Protein AF-A0A8H3WX12-F1 (afdb_monomer_lite)

Sequence (179 aa):
MILFQNKKMPDYSYFQSLWWKEGNFHPEAKWEEATLPYVLAEGVTLDEYESHTDKFNVHGLWEWTNYKVLVYELPLPPHEICIGAIVKEFNECCREVNRTDASIMNFGATRTRADSSGKEADASFRPMKPGVPALTGSDGKRKPWPNIIVEVAYSENINHVFEKVKDYWLKNLIAHMMQ

Radius of gyration: 18.87 Å; chains: 1; bounding box: 39×42×75 Å

Foldseek 3Di:
DDDDDPPPDPPLLVVLLCCQVPVDPGVSSVVVPDDPKRWNDAQADPVSVVVSCVVSVVFQAWKFAPRTIIGQDDPDPVQLVVLVVVVVVVCVVQVVCPPHQSRKDKPAWDWFDQPRIIGTFRIFIDGDDAFAPLVPQDRNPSHGDGPDGDHDQDVHDPVVVVVCCCRGPVVVVVVVVVD

pLDDT: mean 84.47, std 14.67, range [35.72, 97.38]

Secondary structure (DSSP, 8-state):
-------PPP-THHHHHHHHHHS---GGG-TTTSPSSEEEEES--HHHHHHHHHHHT-TTT-EEETTEEEESS---HHHHHHHHHHHHHHHHHTGGGTTSTT-EEE--S-B--BTTEE-B-SEEEEE------TTSSB-SSSPBPPSEEE---SSS-HHHHHHHIIIIIIHHHHHHHT-

Organism: Gigaspora margarita (NCBI:txid4874)

Structure (mmCIF, N/CA/C/O backbone):
data_AF-A0A8H3WX12-F1
#
_entry.id   AF-A0A8H3WX12-F1
#
loop_
_atom_site.group_PDB
_atom_site.id
_atom_site.type_symbol
_atom_site.label_atom_id
_atom_site.label_alt_id
_atom_site.label_comp_id
_atom_site.label_asym_id
_atom_site.label_entity_id
_atom_site.label_seq_id
_atom_site.pdbx_PDB_ins_code
_atom_site.Cartn_x
_atom_site.Cartn_y
_atom_site.Cartn_z
_atom_site.occupancy
_atom_site.B_iso_or_equiv
_atom_site.auth_seq_id
_atom_site.auth_comp_id
_atom_site.auth_asym_id
_atom_site.auth_atom_id
_atom_site.pdbx_PDB_model_num
ATOM 1 N N . MET A 1 1 ? -2.030 -0.649 52.097 1.00 35.72 1 MET A N 1
ATOM 2 C CA . MET A 1 1 ? -2.848 -1.211 51.002 1.00 35.72 1 MET A CA 1
ATOM 3 C C . MET A 1 1 ? -3.057 -0.098 49.985 1.00 35.72 1 MET A C 1
ATOM 5 O O . MET A 1 1 ? -3.848 0.797 50.240 1.00 35.72 1 MET A O 1
ATOM 9 N N . ILE A 1 2 ? -2.239 -0.056 48.931 1.00 37.66 2 ILE A N 1
ATOM 10 C CA . ILE A 1 2 ? -2.306 0.991 47.901 1.00 37.66 2 ILE A CA 1
ATOM 11 C C . ILE A 1 2 ? -3.298 0.502 46.845 1.00 37.66 2 ILE A C 1
ATOM 13 O O . ILE A 1 2 ? -3.058 -0.512 46.195 1.00 37.66 2 ILE A O 1
ATOM 17 N N . LEU A 1 3 ? -4.439 1.180 46.738 1.00 38.56 3 LEU A N 1
ATOM 18 C CA . LEU A 1 3 ? -5.426 0.944 45.690 1.00 38.56 3 LEU A CA 1
ATOM 19 C C . LEU A 1 3 ? -4.849 1.467 44.371 1.00 38.56 3 LEU A C 1
ATOM 21 O O . LEU A 1 3 ? -4.806 2.676 44.148 1.00 38.56 3 LEU A O 1
ATOM 25 N N . PHE A 1 4 ? -4.401 0.564 43.500 1.00 44.88 4 PHE A N 1
ATOM 26 C CA . PHE A 1 4 ? -4.182 0.895 42.097 1.00 44.88 4 PHE A CA 1
ATOM 27 C C . PHE A 1 4 ? -5.547 1.199 41.478 1.00 44.88 4 PHE A C 1
ATOM 29 O O . PHE A 1 4 ? -6.357 0.305 41.242 1.00 44.88 4 PHE A O 1
ATOM 36 N N . GLN A 1 5 ? -5.835 2.482 41.265 1.00 43.81 5 GLN A N 1
ATOM 37 C CA . GLN A 1 5 ? -6.940 2.879 40.406 1.00 43.81 5 GLN A CA 1
ATOM 38 C C . GLN A 1 5 ? -6.618 2.388 38.991 1.00 43.81 5 GLN A C 1
ATOM 40 O O . GLN A 1 5 ? -5.660 2.858 38.376 1.00 43.81 5 GLN A O 1
ATOM 45 N N . ASN A 1 6 ? -7.415 1.450 38.475 1.00 43.75 6 ASN A N 1
ATOM 46 C CA . ASN A 1 6 ? -7.437 1.122 37.052 1.00 43.75 6 ASN A CA 1
ATOM 47 C C . ASN A 1 6 ? -7.883 2.373 36.291 1.00 43.75 6 ASN A C 1
ATOM 49 O O . ASN A 1 6 ? -9.076 2.637 36.133 1.00 43.75 6 ASN A O 1
ATOM 53 N N . LYS A 1 7 ? -6.913 3.178 35.858 1.00 43.03 7 LYS A N 1
ATOM 54 C CA . LYS A 1 7 ? -7.129 4.295 34.944 1.00 43.03 7 LYS A CA 1
ATOM 55 C C . LYS A 1 7 ? -7.682 3.679 33.655 1.00 43.03 7 LYS A C 1
ATOM 57 O O . LYS A 1 7 ? -6.951 2.987 32.953 1.00 43.03 7 LYS A O 1
ATOM 62 N N . LYS A 1 8 ? -8.981 3.854 33.379 1.00 48.22 8 LYS A N 1
ATOM 63 C CA . LYS A 1 8 ? -9.563 3.511 32.072 1.00 48.22 8 LYS A CA 1
ATOM 64 C C . LYS A 1 8 ? -8.699 4.204 31.017 1.00 48.22 8 LYS A C 1
ATOM 66 O O . LYS A 1 8 ? -8.576 5.429 31.062 1.00 48.22 8 LYS A O 1
ATOM 71 N N . MET A 1 9 ? -8.062 3.433 30.136 1.00 53.84 9 MET A N 1
ATOM 72 C CA . MET A 1 9 ? -7.383 4.018 28.984 1.00 53.84 9 MET A CA 1
ATOM 73 C C . MET A 1 9 ? -8.422 4.816 28.184 1.00 53.84 9 MET A C 1
ATOM 75 O O . MET A 1 9 ? -9.553 4.337 28.048 1.00 53.84 9 MET A O 1
ATOM 79 N N . PRO A 1 10 ? -8.100 6.037 27.726 1.00 61.44 10 PRO A N 1
ATOM 80 C CA . PRO A 1 10 ? -9.011 6.801 26.889 1.00 61.44 10 PRO A CA 1
ATOM 81 C C . PRO A 1 10 ? -9.352 6.000 25.633 1.00 61.44 10 PRO A C 1
ATOM 83 O O . PRO A 1 10 ? -8.491 5.332 25.062 1.00 61.44 10 PRO A O 1
ATOM 86 N N . ASP A 1 11 ? -10.617 6.043 25.231 1.00 72.88 11 ASP A N 1
ATOM 87 C CA . ASP A 1 11 ? -11.066 5.382 24.014 1.00 72.88 11 ASP A CA 1
ATOM 88 C C . ASP A 1 11 ? -10.645 6.222 22.801 1.00 72.88 11 ASP A C 1
ATOM 90 O O . ASP A 1 11 ? -11.374 7.099 22.336 1.00 72.88 11 ASP A O 1
ATOM 94 N N . TYR A 1 12 ? -9.420 5.990 22.326 1.00 83.81 12 TYR A N 1
ATOM 95 C CA . TYR A 1 12 ? -8.868 6.665 21.151 1.00 83.81 12 TYR A CA 1
ATOM 96 C C . TYR A 1 12 ? -9.523 6.206 19.837 1.00 83.81 12 TYR A C 1
ATOM 98 O O . TYR A 1 12 ? -9.283 6.826 18.798 1.00 83.81 12 TYR A O 1
ATOM 106 N N . SER A 1 13 ? -10.384 5.175 19.865 1.00 82.56 13 SER A N 1
ATOM 107 C CA . SER A 1 13 ? -11.012 4.605 18.664 1.0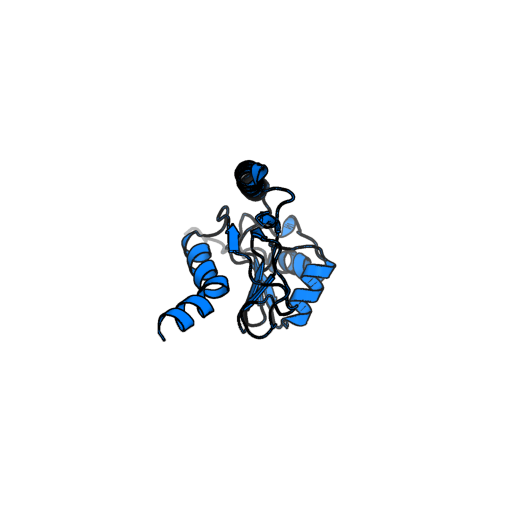0 82.56 13 SER A CA 1
ATOM 108 C C . SER A 1 13 ? -11.846 5.627 17.894 1.00 82.56 13 SER A C 1
ATOM 110 O O . SER A 1 13 ? -11.876 5.601 16.664 1.00 82.56 13 SER A O 1
ATOM 112 N N . TYR A 1 14 ? -12.464 6.587 18.594 1.00 88.44 14 TYR A N 1
ATOM 113 C CA . TYR A 1 14 ? -13.175 7.686 17.948 1.00 88.44 14 TYR A CA 1
ATOM 114 C C . TYR A 1 14 ? -12.241 8.482 17.030 1.00 88.44 14 TYR A C 1
ATOM 116 O O . TYR A 1 14 ? -12.521 8.591 15.836 1.00 88.44 14 TYR A O 1
ATOM 124 N N . PHE A 1 15 ? -11.114 8.971 17.557 1.00 90.31 15 PHE A N 1
ATOM 125 C CA . PHE A 1 15 ? -10.142 9.759 16.795 1.00 90.31 15 PHE A CA 1
ATOM 126 C C . PHE A 1 15 ? -9.478 8.948 15.682 1.00 90.31 15 PHE A C 1
ATOM 128 O O . PHE A 1 15 ? -9.252 9.482 14.601 1.00 90.31 15 PHE A O 1
ATOM 135 N N . GLN A 1 16 ? -9.228 7.655 15.907 1.00 89.31 16 GLN A N 1
ATOM 136 C CA . GLN A 1 16 ? -8.700 6.758 14.874 1.00 89.31 16 GLN A CA 1
ATOM 137 C C . GLN A 1 16 ? -9.706 6.591 13.726 1.00 89.31 16 GLN A C 1
ATOM 139 O O . GLN A 1 16 ? -9.344 6.691 12.555 1.00 89.31 16 GLN A O 1
ATOM 144 N N . SER A 1 17 ? -10.995 6.443 14.049 1.00 91.25 17 SER A N 1
ATOM 145 C CA . SER A 1 17 ? -12.060 6.299 13.050 1.00 91.25 17 SER A CA 1
ATOM 146 C C . SER A 1 17 ? -12.263 7.539 12.172 1.00 91.25 17 SER A C 1
ATOM 148 O O . SER A 1 17 ? -12.822 7.424 11.080 1.00 91.25 17 SER A O 1
ATOM 150 N N . LEU A 1 18 ? -11.817 8.724 12.613 1.00 93.44 18 LEU A N 1
ATOM 151 C CA . LEU A 1 18 ? -11.883 9.947 11.802 1.00 93.44 18 LEU A CA 1
ATOM 152 C C . LEU A 1 18 ? -10.998 9.852 10.560 1.00 93.44 18 LEU A C 1
ATOM 154 O O . LEU A 1 18 ? -11.326 10.462 9.542 1.00 93.44 18 LEU A O 1
ATOM 158 N N . TRP A 1 19 ? -9.942 9.034 10.592 1.00 94.62 19 TRP A N 1
ATOM 159 C CA . TRP A 1 19 ? -9.123 8.834 9.405 1.00 94.62 19 TRP A CA 1
ATOM 160 C C . TRP A 1 19 ? -9.925 8.153 8.294 1.00 94.62 19 TRP A C 1
ATOM 162 O O . TRP A 1 19 ? -9.923 8.626 7.163 1.00 94.62 19 TRP A O 1
ATOM 172 N N . TRP A 1 20 ? -10.717 7.131 8.630 1.00 95.94 20 TRP A N 1
ATOM 173 C CA . TRP A 1 20 ? -11.645 6.515 7.679 1.00 95.94 20 TRP A CA 1
ATOM 174 C C . TRP A 1 20 ? -12.786 7.453 7.263 1.00 95.94 20 TRP A C 1
ATOM 176 O O . TRP A 1 20 ? -13.105 7.561 6.082 1.00 95.94 20 TRP A O 1
ATOM 186 N N . LYS A 1 21 ? -13.426 8.127 8.226 1.00 94.38 21 LYS A N 1
ATOM 187 C CA . LYS A 1 21 ? -14.640 8.926 7.972 1.00 94.38 21 LYS A CA 1
ATOM 188 C C . LYS A 1 21 ? -14.363 10.198 7.173 1.00 94.38 21 LYS A C 1
ATOM 190 O O . LYS A 1 21 ? -15.179 10.595 6.342 1.00 94.38 21 LYS A O 1
ATOM 195 N N . GLU A 1 22 ? -13.240 10.846 7.452 1.00 94.62 22 GLU A N 1
ATOM 196 C CA . GLU A 1 22 ? -12.950 12.208 6.998 1.00 94.62 22 GLU A CA 1
ATOM 197 C C . GLU A 1 22 ? -11.621 12.326 6.247 1.00 94.62 22 GLU A C 1
ATOM 199 O O . GLU A 1 22 ? -11.340 13.386 5.694 1.00 94.62 22 GLU A O 1
ATOM 204 N N . GLY A 1 23 ? -10.797 11.273 6.216 1.00 92.00 23 GLY A N 1
ATOM 205 C CA . GLY A 1 23 ? -9.426 11.351 5.704 1.00 92.00 23 GLY A CA 1
ATOM 206 C C . GLY A 1 23 ? -8.449 12.015 6.681 1.00 92.00 23 GLY A C 1
ATOM 207 O O . GLY A 1 23 ? -7.305 12.272 6.319 1.00 92.00 23 GLY A O 1
ATOM 208 N N . ASN A 1 24 ? -8.872 12.280 7.922 1.00 89.19 24 ASN A N 1
ATOM 209 C CA . ASN A 1 24 ? -8.108 13.057 8.898 1.00 89.19 24 ASN A CA 1
ATOM 210 C C . ASN A 1 24 ? -7.255 12.170 9.818 1.00 89.19 24 ASN A C 1
ATOM 212 O O . ASN A 1 24 ? -7.777 11.477 10.693 1.00 89.19 24 ASN A O 1
ATOM 216 N N . PHE A 1 25 ? -5.930 12.254 9.684 1.00 87.88 25 PHE A N 1
ATOM 217 C CA . PHE A 1 25 ? -4.981 11.654 10.625 1.00 87.88 25 PHE A CA 1
ATOM 218 C C . PHE A 1 25 ? -4.890 12.505 11.906 1.00 87.88 25 PHE A C 1
ATOM 220 O O . PHE A 1 25 ? -4.164 13.497 11.967 1.00 87.88 25 PHE A O 1
ATOM 227 N N . HIS A 1 26 ? -5.692 12.172 12.922 1.00 89.81 26 HIS A N 1
ATOM 228 C CA . HIS A 1 26 ? -5.914 13.060 14.069 1.00 89.81 26 HIS A CA 1
ATOM 229 C C . HIS A 1 26 ? -4.829 12.923 15.161 1.00 89.81 26 HIS A C 1
ATOM 231 O O . HIS A 1 26 ? -4.581 11.807 15.615 1.00 89.81 26 HIS A O 1
ATOM 237 N N . PRO A 1 27 ? -4.228 14.014 15.677 1.00 87.75 27 PRO A N 1
ATOM 238 C CA . PRO A 1 27 ? -3.163 13.935 16.688 1.00 87.75 27 PRO A CA 1
ATOM 239 C C . PRO A 1 27 ? -3.640 13.381 18.041 1.00 87.75 27 PRO A C 1
ATOM 241 O O . PRO A 1 27 ? -2.884 12.724 18.751 1.00 87.75 27 PRO A O 1
ATOM 244 N N . GLU A 1 28 ? -4.913 13.585 18.401 1.00 89.06 28 GLU A N 1
ATOM 245 C CA . GLU A 1 28 ? -5.472 13.039 19.653 1.00 89.06 28 GLU A CA 1
ATOM 246 C C . GLU A 1 28 ? -5.696 11.521 19.622 1.00 89.06 28 GLU A C 1
ATOM 248 O O . GLU A 1 28 ? -5.986 10.936 20.664 1.00 89.06 28 GLU A O 1
ATOM 253 N N . ALA A 1 29 ? -5.533 10.862 18.467 1.00 87.12 29 ALA A N 1
ATOM 254 C CA . ALA A 1 29 ? -5.626 9.405 18.382 1.00 87.12 29 ALA A CA 1
ATOM 255 C C . ALA A 1 29 ? -4.425 8.685 19.012 1.00 87.12 29 ALA A C 1
ATOM 257 O O . ALA A 1 29 ? -4.482 7.466 19.181 1.00 87.12 29 ALA A O 1
ATOM 258 N N . LYS A 1 30 ? -3.366 9.433 19.368 1.00 86.19 30 LYS A N 1
ATOM 259 C CA . LYS A 1 30 ? -2.165 8.921 20.036 1.00 86.19 30 LYS A CA 1
ATOM 260 C C . LYS A 1 30 ? -1.598 7.671 19.358 1.00 86.19 30 LYS A C 1
ATOM 262 O O . LYS A 1 30 ? -1.400 6.629 19.985 1.00 86.19 30 LYS A O 1
ATOM 267 N N . TRP A 1 31 ? -1.374 7.793 18.054 1.00 85.44 31 TRP A N 1
ATOM 268 C CA . TRP A 1 31 ? -0.982 6.700 17.169 1.00 85.44 31 TRP A CA 1
ATOM 269 C C . TRP A 1 31 ? 0.315 6.004 17.584 1.00 85.44 31 TRP A C 1
ATOM 271 O O . TRP A 1 31 ? 0.522 4.856 17.227 1.00 85.44 31 TRP A O 1
ATOM 281 N N . GLU A 1 32 ? 1.191 6.648 18.342 1.00 82.00 32 GLU A N 1
ATOM 282 C CA . GLU A 1 32 ? 2.437 6.044 18.814 1.00 82.00 32 GLU A CA 1
ATOM 283 C C . GLU A 1 32 ? 2.272 5.275 20.138 1.00 82.00 32 GLU A C 1
ATOM 285 O O . GLU A 1 32 ? 3.125 4.462 20.485 1.00 82.00 32 GLU A O 1
ATOM 290 N N . GLU A 1 33 ? 1.194 5.521 20.897 1.00 81.31 33 GLU A N 1
ATOM 291 C CA . GLU A 1 33 ? 0.930 4.859 22.189 1.00 81.31 33 GLU A CA 1
ATOM 292 C C . GLU A 1 33 ? 0.063 3.597 22.047 1.00 81.31 33 GLU A C 1
ATOM 294 O O . GLU A 1 33 ? 0.002 2.776 22.966 1.00 81.31 33 GLU A O 1
ATOM 299 N N . ALA A 1 34 ? -0.645 3.448 20.930 1.00 73.81 34 ALA A N 1
ATOM 300 C CA . ALA A 1 34 ? -1.582 2.357 2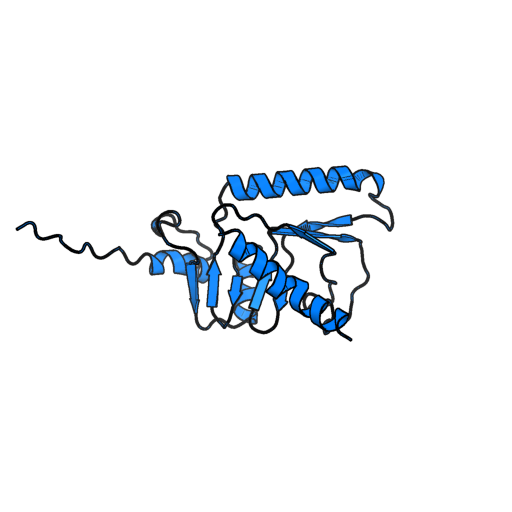0.722 1.00 73.81 34 ALA A CA 1
ATOM 301 C C . ALA A 1 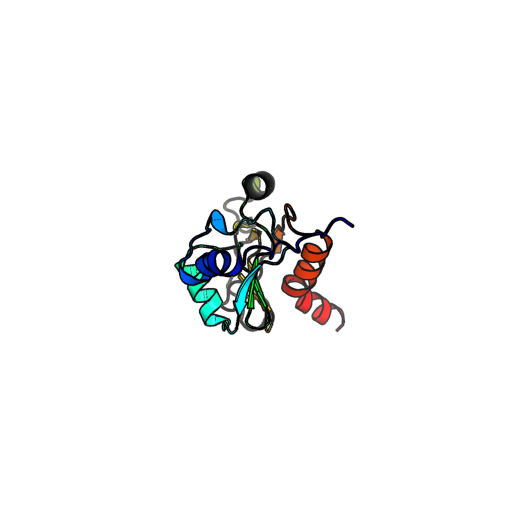34 ? -0.900 1.123 20.084 1.00 73.81 34 ALA A C 1
ATOM 303 O O . ALA A 1 34 ? 0.237 1.165 19.620 1.00 73.81 34 ALA A O 1
ATOM 304 N N . THR A 1 35 ? -1.557 -0.039 20.155 1.00 78.75 35 THR A N 1
ATOM 305 C CA . THR A 1 35 ? -1.005 -1.298 19.626 1.00 78.75 35 THR A CA 1
ATOM 306 C C . THR A 1 35 ? -1.537 -1.550 18.221 1.00 78.75 35 THR A C 1
ATOM 308 O O . THR A 1 35 ? -2.750 -1.599 18.029 1.00 78.75 35 THR A O 1
ATOM 311 N N . LEU A 1 36 ? -0.632 -1.730 17.259 1.00 84.88 36 LEU A N 1
ATOM 312 C CA . LEU A 1 36 ? -0.965 -2.084 15.880 1.00 84.88 36 LEU A CA 1
ATOM 313 C C . LEU A 1 36 ? -1.517 -3.526 15.775 1.00 84.88 36 LEU A C 1
ATOM 315 O O . LEU A 1 36 ? -1.069 -4.402 16.524 1.00 84.88 36 LEU A O 1
ATOM 319 N N . PRO A 1 37 ? -2.434 -3.808 14.826 1.00 90.19 37 PRO A N 1
ATOM 320 C CA . PRO A 1 37 ? -3.038 -2.858 13.886 1.00 90.19 37 PRO A CA 1
ATOM 321 C C . PRO A 1 37 ? -4.094 -1.939 14.498 1.00 90.19 37 PRO A C 1
ATOM 323 O O . PRO A 1 37 ? -4.866 -2.351 15.364 1.00 90.19 37 PRO A O 1
ATOM 326 N N . TYR A 1 38 ? -4.226 -0.740 13.928 1.00 89.94 38 TYR A N 1
ATOM 327 C CA . TYR A 1 38 ? -5.398 0.104 14.160 1.00 89.94 38 TYR A CA 1
ATOM 328 C C . TYR A 1 38 ? -6.557 -0.337 13.292 1.00 89.94 38 TYR A C 1
ATOM 330 O O . TYR A 1 38 ? -6.419 -0.427 12.077 1.00 89.94 38 TYR A O 1
ATOM 338 N N . VAL A 1 39 ? -7.713 -0.560 13.912 1.00 92.25 39 VAL A N 1
ATOM 339 C CA . VAL A 1 39 ? -8.968 -0.778 13.194 1.00 92.25 39 VAL A CA 1
ATOM 340 C C . VAL A 1 39 ? -9.621 0.580 12.976 1.00 92.25 39 VAL A C 1
ATOM 342 O O . VAL A 1 39 ? -10.105 1.196 13.922 1.00 92.25 39 VAL A O 1
ATOM 345 N N . LEU A 1 40 ? -9.631 1.056 11.731 1.00 94.44 40 LEU A N 1
ATOM 346 C CA . LEU A 1 40 ? -10.260 2.333 11.384 1.00 94.44 40 LEU A CA 1
ATOM 347 C C . LEU A 1 40 ? -11.774 2.186 11.190 1.00 94.44 40 LEU A C 1
ATOM 349 O O . LEU A 1 40 ? -12.535 3.097 11.521 1.00 94.44 40 LEU A O 1
ATOM 353 N N . ALA A 1 41 ? -12.202 1.046 10.641 1.00 95.38 41 ALA A N 1
ATOM 354 C CA . ALA A 1 41 ? -13.599 0.734 10.367 1.00 95.38 41 ALA A CA 1
ATOM 355 C C . ALA A 1 41 ? -13.840 -0.775 10.220 1.00 95.38 41 ALA A C 1
ATOM 357 O O . ALA A 1 41 ? -12.932 -1.539 9.889 1.00 95.38 41 ALA A O 1
ATOM 358 N N . GLU A 1 42 ? -15.092 -1.186 10.418 1.00 96.25 42 GLU A N 1
ATOM 359 C CA . GLU A 1 42 ? -15.582 -2.553 10.224 1.00 96.25 42 GLU A CA 1
ATOM 360 C C . GLU A 1 42 ? -16.864 -2.542 9.377 1.00 96.25 42 GLU A C 1
ATOM 362 O O . GLU A 1 42 ? -17.547 -1.521 9.293 1.00 96.25 42 GLU A O 1
ATOM 367 N N . GLY A 1 43 ? -17.199 -3.679 8.761 1.00 96.56 43 GLY A N 1
ATOM 368 C CA . GLY A 1 43 ? -18.359 -3.804 7.874 1.00 96.56 43 GLY A CA 1
ATOM 369 C C . GLY A 1 43 ? -18.180 -3.116 6.517 1.00 96.56 43 GLY A C 1
ATOM 370 O O . GLY A 1 43 ? -19.166 -2.847 5.844 1.00 96.56 43 GLY A O 1
ATOM 371 N N . VAL A 1 44 ? -16.936 -2.830 6.128 1.00 96.94 44 VAL A N 1
ATOM 372 C CA . VAL A 1 44 ? -16.585 -2.104 4.903 1.00 96.94 44 VAL A CA 1
ATOM 373 C C . VAL A 1 44 ? -16.435 -3.083 3.745 1.00 96.94 44 VAL A C 1
ATOM 375 O O . VAL A 1 44 ? -15.658 -4.033 3.832 1.00 96.94 44 VAL A O 1
ATOM 378 N N . THR A 1 45 ? -17.145 -2.863 2.646 1.00 95.56 45 THR A N 1
ATOM 379 C CA . THR A 1 45 ? -16.972 -3.641 1.409 1.00 95.56 45 THR A CA 1
ATOM 380 C C . THR A 1 45 ? -15.676 -3.267 0.680 1.00 95.56 45 THR A C 1
ATOM 382 O O . THR A 1 45 ? -15.115 -2.194 0.899 1.00 95.56 45 THR A O 1
ATOM 385 N N . LEU A 1 46 ? -15.194 -4.137 -0.216 1.00 91.50 46 LEU A N 1
ATOM 386 C CA . LEU A 1 46 ? -14.001 -3.845 -1.023 1.00 91.50 46 LEU A CA 1
ATOM 387 C C . LEU A 1 46 ? -14.170 -2.551 -1.839 1.00 91.50 46 LEU A C 1
ATOM 389 O O . LEU A 1 46 ? -13.270 -1.718 -1.852 1.00 91.50 46 LEU A O 1
ATOM 393 N N . ASP A 1 47 ? -15.331 -2.358 -2.469 1.00 93.06 47 ASP A N 1
ATOM 394 C CA . ASP A 1 47 ? -15.605 -1.176 -3.294 1.00 93.06 47 ASP A CA 1
ATOM 395 C C . ASP A 1 47 ? -15.597 0.118 -2.465 1.00 93.06 47 ASP A C 1
ATOM 397 O O . ASP A 1 47 ? -15.056 1.135 -2.903 1.00 93.06 47 ASP A O 1
ATOM 401 N N . GLU A 1 48 ? -16.146 0.086 -1.245 1.00 96.56 48 GLU A N 1
ATOM 402 C CA . GLU A 1 48 ? -16.095 1.224 -0.319 1.00 96.56 48 GLU A CA 1
ATOM 403 C C . GLU A 1 48 ? -14.666 1.531 0.124 1.00 96.56 48 GLU A C 1
ATOM 405 O O . GLU A 1 48 ? -14.273 2.699 0.145 1.00 96.56 48 GLU A O 1
ATOM 410 N N . TYR A 1 49 ? -13.882 0.500 0.459 1.00 95.69 49 TYR A N 1
ATOM 411 C CA . TYR A 1 49 ? -12.463 0.652 0.786 1.00 95.69 49 TYR A CA 1
ATOM 412 C C . TYR A 1 49 ? -11.709 1.323 -0.362 1.00 95.69 49 TYR A C 1
ATOM 414 O O . TYR A 1 49 ? -11.084 2.361 -0.158 1.00 95.69 49 TYR A O 1
ATOM 422 N N . GLU A 1 50 ? -11.824 0.792 -1.577 1.00 93.69 50 GLU A N 1
ATOM 423 C CA . GLU A 1 50 ? -11.122 1.332 -2.739 1.00 93.69 50 GLU A CA 1
ATOM 424 C C . GLU A 1 50 ? -11.545 2.760 -3.065 1.00 93.69 50 GLU A C 1
ATOM 426 O O . GLU A 1 50 ? -10.694 3.615 -3.317 1.00 93.69 50 GLU A O 1
ATOM 431 N N . SER A 1 51 ? -12.851 3.031 -3.029 1.00 95.38 51 SER A N 1
ATOM 432 C CA . SER A 1 51 ? -13.374 4.367 -3.290 1.00 95.38 51 SER A CA 1
ATOM 433 C C . SER A 1 51 ? -12.897 5.377 -2.250 1.00 95.38 51 SER A C 1
ATOM 435 O O . SER A 1 51 ? -12.672 6.533 -2.610 1.00 95.38 51 SER A O 1
ATOM 437 N N . HIS A 1 52 ? -12.767 4.995 -0.978 1.00 96.81 52 HIS A N 1
ATOM 438 C CA . HIS A 1 52 ? -12.266 5.897 0.057 1.00 96.81 52 HIS A CA 1
ATOM 439 C C . HIS A 1 52 ? -10.756 6.090 -0.006 1.00 96.81 52 HIS A C 1
ATOM 441 O O . HIS A 1 52 ? -10.310 7.229 0.137 1.00 96.81 52 HIS A O 1
ATOM 447 N N . THR A 1 53 ? -9.985 5.034 -0.280 1.00 94.69 53 THR A N 1
ATOM 448 C CA . THR A 1 53 ? -8.540 5.157 -0.513 1.00 94.69 53 THR A CA 1
ATOM 449 C C . THR A 1 53 ? -8.264 6.152 -1.641 1.00 94.69 53 THR A C 1
ATOM 451 O O . THR A 1 53 ? -7.457 7.064 -1.461 1.00 94.69 53 THR A O 1
ATOM 454 N N . ASP A 1 54 ? -9.010 6.052 -2.750 1.00 94.75 54 ASP A N 1
ATOM 455 C CA . ASP A 1 54 ? -8.911 6.979 -3.886 1.00 94.75 54 ASP A CA 1
ATOM 456 C C . ASP A 1 54 ? -9.374 8.401 -3.501 1.00 94.75 54 ASP A C 1
ATOM 458 O O . ASP A 1 54 ? -8.710 9.388 -3.816 1.00 94.75 54 ASP A O 1
ATOM 462 N N . LYS A 1 55 ? -10.503 8.530 -2.787 1.00 96.81 55 LYS A N 1
ATOM 463 C CA . LYS A 1 55 ? -11.079 9.826 -2.377 1.00 96.81 55 LYS A CA 1
ATOM 464 C C . LYS A 1 55 ? -10.146 10.626 -1.470 1.00 96.81 55 LYS A C 1
ATOM 466 O O . LYS A 1 55 ? -10.053 11.842 -1.623 1.00 96.81 55 LYS A O 1
ATOM 471 N N . PHE A 1 56 ? -9.520 9.967 -0.499 1.00 95.62 56 PHE A N 1
ATOM 472 C CA . PHE A 1 56 ? -8.660 10.619 0.490 1.00 95.62 56 PHE A CA 1
ATOM 473 C C . PHE A 1 56 ? -7.179 10.602 0.105 1.00 95.62 56 PHE A C 1
ATOM 475 O O . PHE A 1 56 ? -6.374 11.204 0.809 1.00 95.62 56 PHE A O 1
ATOM 482 N N . ASN A 1 57 ? -6.823 9.967 -1.018 1.00 93.25 57 ASN A N 1
ATOM 483 C CA . ASN A 1 57 ? -5.449 9.848 -1.503 1.00 93.25 57 ASN A CA 1
ATOM 484 C C . ASN A 1 57 ? -4.496 9.272 -0.434 1.00 93.25 57 ASN A C 1
ATOM 486 O O . ASN A 1 57 ? -3.397 9.778 -0.215 1.00 93.25 57 ASN A O 1
ATOM 490 N N . VAL A 1 58 ? -4.939 8.212 0.247 1.00 91.88 58 VAL A N 1
ATOM 491 C CA . VAL A 1 58 ? -4.211 7.519 1.333 1.00 91.88 58 VAL A CA 1
ATOM 492 C C . VAL A 1 58 ? -3.576 6.214 0.843 1.00 91.88 58 VAL A C 1
ATOM 494 O O . VAL A 1 58 ? -3.538 5.203 1.544 1.00 91.88 58 VAL A O 1
ATOM 497 N N . HIS A 1 59 ? -3.117 6.231 -0.406 1.00 91.62 59 HIS A N 1
ATOM 498 C CA . HIS A 1 59 ? -2.532 5.076 -1.069 1.00 91.62 59 HIS A CA 1
ATOM 499 C C . HIS A 1 59 ? -1.320 4.524 -0.308 1.00 91.62 59 HIS A C 1
ATOM 501 O O . HIS A 1 59 ? -0.493 5.293 0.175 1.00 91.62 59 HIS A O 1
ATOM 507 N N . GLY A 1 60 ? -1.230 3.198 -0.195 1.00 90.25 60 GLY A N 1
ATOM 508 C CA . GLY A 1 60 ? -0.194 2.496 0.582 1.00 90.25 60 GLY A CA 1
ATOM 509 C C . GLY A 1 60 ? -0.398 2.481 2.104 1.00 90.25 60 GLY A C 1
ATOM 510 O O . GLY A 1 60 ? 0.246 1.698 2.786 1.00 90.25 60 GLY A O 1
ATOM 511 N N . LEU A 1 61 ? -1.313 3.286 2.659 1.00 91.88 61 LEU A N 1
ATOM 512 C CA . LEU A 1 61 ? -1.419 3.463 4.118 1.00 91.88 61 LEU A CA 1
ATOM 513 C C . LEU A 1 61 ? -2.456 2.557 4.784 1.00 91.88 61 LEU A C 1
ATOM 515 O O . LEU A 1 61 ? -2.359 2.259 5.976 1.00 91.88 61 LEU A O 1
ATOM 519 N N . TRP A 1 62 ? -3.490 2.162 4.042 1.00 94.44 62 TRP A N 1
ATOM 520 C CA . TRP A 1 62 ? -4.583 1.345 4.560 1.00 94.44 62 TRP A CA 1
ATOM 521 C C . TRP A 1 62 ? -4.578 -0.041 3.947 1.00 94.44 62 TRP A C 1
ATOM 523 O O . TRP A 1 62 ? -4.392 -0.211 2.742 1.00 94.44 62 TRP A O 1
ATOM 533 N N . GLU A 1 63 ? -4.935 -1.019 4.764 1.00 94.06 63 GLU A N 1
ATOM 534 C CA . GLU A 1 63 ? -5.199 -2.382 4.333 1.00 94.06 63 GLU A CA 1
ATOM 535 C C . GLU A 1 63 ? -6.652 -2.751 4.585 1.00 94.06 63 GLU A C 1
ATOM 537 O O . GLU A 1 63 ? -7.277 -2.300 5.544 1.00 94.06 63 GLU A O 1
ATOM 542 N N . TRP A 1 64 ? -7.196 -3.595 3.723 1.00 94.81 64 TRP A N 1
ATOM 543 C CA . TRP A 1 64 ? -8.529 -4.146 3.864 1.00 94.81 64 TRP A CA 1
ATOM 544 C C . TRP A 1 64 ? -8.445 -5.653 4.041 1.00 94.81 64 TRP A C 1
ATOM 546 O O . TRP A 1 64 ? -7.778 -6.347 3.278 1.00 94.81 64 TRP A O 1
ATOM 556 N N . THR A 1 65 ? -9.104 -6.189 5.061 1.00 92.88 65 THR A N 1
ATOM 557 C CA . THR A 1 65 ? -9.185 -7.637 5.281 1.00 92.88 65 THR A CA 1
ATOM 558 C C . THR A 1 65 ? -10.481 -7.978 5.989 1.00 92.88 65 THR A C 1
ATOM 560 O O . THR A 1 65 ? -10.786 -7.412 7.037 1.00 92.88 65 THR A O 1
ATOM 563 N N . ASN A 1 66 ? -11.235 -8.936 5.445 1.00 92.94 66 ASN A N 1
ATOM 564 C CA . ASN A 1 66 ? -12.455 -9.475 6.051 1.00 92.94 66 ASN A CA 1
ATOM 565 C C . ASN A 1 66 ? -13.418 -8.374 6.525 1.00 92.94 66 ASN A C 1
ATOM 567 O O . ASN A 1 66 ? -13.889 -8.388 7.663 1.00 92.94 66 ASN A O 1
ATOM 571 N N . TYR A 1 67 ? -13.697 -7.418 5.637 1.00 95.69 67 TYR A N 1
ATOM 572 C CA . TYR A 1 67 ? -14.573 -6.269 5.880 1.00 95.69 67 TYR A CA 1
ATOM 573 C C . TYR A 1 67 ? -14.067 -5.252 6.916 1.00 95.69 67 TYR A C 1
ATOM 575 O O . TYR A 1 67 ? -14.848 -4.439 7.412 1.00 95.69 67 TYR A O 1
ATOM 583 N N . LYS A 1 68 ? -12.775 -5.272 7.258 1.00 96.25 68 LYS A N 1
ATOM 584 C CA . LYS A 1 68 ? -12.143 -4.290 8.148 1.00 96.25 68 LYS A CA 1
ATOM 585 C C . LYS A 1 68 ? -11.119 -3.458 7.401 1.00 96.25 68 LYS A C 1
ATOM 587 O O . LYS A 1 68 ? -10.412 -3.992 6.551 1.00 96.25 68 LYS A O 1
ATOM 592 N N . VAL A 1 69 ? -11.021 -2.184 7.766 1.00 96.06 69 VAL A N 1
ATOM 593 C CA . VAL A 1 69 ? -9.958 -1.277 7.316 1.00 96.06 69 VAL A CA 1
ATOM 594 C C . VAL A 1 69 ? -8.949 -1.131 8.444 1.00 96.06 69 VAL A C 1
ATOM 596 O O . VAL A 1 69 ? -9.313 -0.774 9.568 1.00 96.06 69 VAL A O 1
ATOM 599 N N . LEU A 1 70 ? -7.696 -1.446 8.143 1.00 94.44 70 LEU A N 1
ATOM 600 C CA . LEU A 1 70 ? -6.610 -1.615 9.093 1.00 94.44 70 LEU A CA 1
ATOM 601 C C . LEU A 1 70 ? -5.431 -0.711 8.733 1.00 94.44 70 LEU A C 1
ATOM 603 O O . LEU A 1 70 ? -5.177 -0.445 7.560 1.00 94.44 70 LEU A O 1
ATOM 607 N N . VAL A 1 71 ? -4.678 -0.300 9.747 1.00 93.06 71 VAL A N 1
ATOM 608 C CA . VAL A 1 71 ? -3.369 0.347 9.594 1.00 93.06 71 VAL A CA 1
ATOM 609 C C . VAL A 1 71 ? -2.350 -0.472 10.357 1.00 93.06 71 VAL A C 1
ATOM 611 O O . VAL A 1 71 ? -2.524 -0.718 11.552 1.00 93.06 71 VAL A O 1
ATOM 614 N N . TYR A 1 72 ? -1.298 -0.883 9.662 1.00 91.12 72 TYR A N 1
ATOM 615 C CA . TYR A 1 72 ? -0.198 -1.656 10.235 1.00 91.12 72 TYR A CA 1
ATOM 616 C C . TYR A 1 72 ? 1.127 -0.901 10.272 1.00 91.12 72 TYR A C 1
ATOM 618 O O . TYR A 1 72 ? 1.993 -1.280 11.051 1.00 91.12 72 TYR A O 1
ATOM 626 N N . GLU A 1 73 ? 1.248 0.171 9.496 1.00 89.75 73 GLU A N 1
ATOM 627 C CA . GLU A 1 73 ? 2.417 1.037 9.435 1.00 89.75 73 GLU A CA 1
ATOM 628 C C . GLU A 1 73 ? 1.925 2.485 9.406 1.00 89.75 73 GLU A C 1
ATOM 630 O O . GLU A 1 73 ? 0.960 2.822 8.714 1.00 89.75 73 GLU A O 1
ATOM 635 N N . LEU A 1 74 ? 2.537 3.341 10.219 1.00 89.38 74 LEU A N 1
ATOM 636 C CA . LEU A 1 74 ? 2.199 4.758 10.250 1.00 89.38 74 LEU A CA 1
ATOM 637 C C . LEU A 1 74 ? 3.027 5.517 9.204 1.00 89.38 74 LEU A C 1
ATOM 639 O O . LEU A 1 74 ? 4.207 5.207 9.047 1.00 89.38 74 LEU A O 1
ATOM 643 N N . PRO A 1 75 ? 2.479 6.568 8.562 1.00 86.06 75 PRO A N 1
ATOM 644 C CA . PRO A 1 75 ? 3.205 7.404 7.598 1.00 86.06 75 PRO A CA 1
ATOM 645 C C . PRO A 1 75 ? 4.208 8.337 8.302 1.00 86.06 75 PRO A C 1
ATOM 647 O O . PRO A 1 75 ? 4.112 9.565 8.246 1.00 86.06 75 PRO A O 1
ATOM 650 N N . LEU A 1 76 ? 5.149 7.764 9.052 1.00 89.19 76 LEU A N 1
ATOM 651 C CA . LEU A 1 76 ? 6.153 8.506 9.802 1.00 89.19 76 LEU A CA 1
ATOM 652 C C . LEU A 1 76 ? 7.309 8.910 8.877 1.00 89.19 76 LEU A C 1
ATOM 654 O O . LEU A 1 76 ? 7.700 8.135 8.006 1.00 89.19 76 LEU A O 1
ATOM 658 N N . PRO A 1 77 ? 7.949 10.076 9.096 1.00 91.88 77 PRO A N 1
ATOM 659 C CA . PRO A 1 77 ? 9.043 10.529 8.237 1.00 91.88 77 PRO A CA 1
ATOM 660 C C . PRO A 1 77 ? 10.162 9.496 8.001 1.00 91.88 77 PRO A C 1
ATOM 662 O O . PRO A 1 77 ? 10.625 9.398 6.867 1.00 91.88 77 PRO A O 1
ATOM 665 N N . PRO A 1 78 ? 10.605 8.698 8.996 1.00 92.06 78 PRO A N 1
ATOM 666 C CA . PRO A 1 78 ? 11.622 7.671 8.761 1.00 92.06 78 PRO A CA 1
ATOM 667 C C . PRO A 1 78 ? 11.193 6.574 7.776 1.00 92.06 78 PRO A C 1
ATOM 669 O O . PRO A 1 78 ? 12.027 6.123 6.992 1.00 92.06 78 PRO A O 1
ATOM 672 N N . HIS A 1 79 ? 9.916 6.179 7.796 1.00 91.69 79 HIS A N 1
ATOM 673 C CA . HIS A 1 79 ? 9.341 5.206 6.866 1.00 91.69 79 HIS A CA 1
ATOM 674 C C . HIS A 1 79 ? 9.418 5.736 5.427 1.00 91.69 79 HIS A C 1
ATOM 676 O O . HIS A 1 79 ? 10.064 5.137 4.565 1.00 91.69 79 HIS A O 1
ATOM 682 N N . GLU A 1 80 ? 8.896 6.944 5.209 1.00 92.69 80 GLU A N 1
ATOM 683 C CA . GLU A 1 80 ? 8.877 7.598 3.894 1.00 92.69 80 GLU A CA 1
ATOM 684 C C . GLU A 1 80 ? 10.285 7.874 3.346 1.00 92.69 80 GLU A C 1
ATOM 686 O O . GLU A 1 80 ? 10.561 7.676 2.160 1.00 92.69 80 GLU A O 1
ATOM 691 N N . ILE A 1 81 ? 11.215 8.298 4.210 1.00 95.56 81 ILE A N 1
ATOM 692 C CA . ILE A 1 81 ? 12.619 8.514 3.829 1.00 95.56 81 ILE A CA 1
ATOM 693 C C . ILE A 1 81 ? 13.268 7.196 3.393 1.00 95.56 81 ILE A C 1
ATOM 695 O O . ILE A 1 81 ? 14.029 7.187 2.421 1.00 95.56 81 ILE A O 1
ATOM 699 N N . CYS A 1 82 ? 12.978 6.089 4.082 1.00 95.25 82 CYS A N 1
ATOM 700 C CA . CYS A 1 82 ? 13.510 4.775 3.735 1.00 95.25 82 CYS A CA 1
ATOM 701 C C . CYS A 1 82 ? 13.013 4.319 2.357 1.00 95.25 82 CYS A C 1
ATOM 703 O O . CYS A 1 82 ? 13.830 3.970 1.500 1.00 95.25 82 CYS A O 1
ATOM 705 N N . ILE A 1 83 ? 11.704 4.415 2.107 1.00 94.69 83 ILE A N 1
ATOM 706 C CA . ILE A 1 83 ? 11.109 4.105 0.799 1.00 94.69 83 ILE A CA 1
ATOM 707 C C . ILE A 1 83 ? 11.745 4.969 -0.290 1.00 94.69 83 ILE A C 1
ATOM 709 O O . ILE A 1 83 ? 12.204 4.449 -1.309 1.00 94.69 83 ILE A O 1
ATOM 713 N N . GLY A 1 84 ? 11.842 6.283 -0.063 1.00 95.94 84 GLY A N 1
ATOM 714 C CA . GLY A 1 84 ? 12.443 7.220 -1.011 1.00 95.94 84 GLY A CA 1
ATOM 715 C C . GLY A 1 84 ? 13.900 6.887 -1.344 1.00 95.94 84 GLY A C 1
ATOM 716 O O . GLY A 1 84 ? 14.298 6.967 -2.509 1.00 95.94 84 GLY A O 1
ATOM 717 N N . ALA A 1 85 ? 14.688 6.465 -0.353 1.00 97.31 85 ALA A N 1
ATOM 718 C CA . ALA A 1 85 ? 16.066 6.029 -0.561 1.00 97.31 85 ALA A CA 1
ATOM 719 C C . ALA A 1 85 ? 16.140 4.755 -1.419 1.00 97.31 85 ALA A C 1
ATOM 721 O O . ALA A 1 85 ? 16.897 4.723 -2.388 1.00 97.31 85 ALA A O 1
ATOM 722 N N . ILE A 1 86 ? 15.317 3.742 -1.128 1.00 96.88 86 ILE A N 1
ATOM 723 C CA . ILE A 1 86 ? 15.266 2.495 -1.913 1.00 96.88 86 ILE A CA 1
ATOM 724 C C . ILE A 1 86 ? 14.852 2.785 -3.359 1.00 96.88 86 ILE A C 1
ATOM 726 O O . ILE A 1 86 ? 15.505 2.332 -4.301 1.00 96.88 86 ILE A O 1
ATOM 730 N N . VAL A 1 87 ? 13.793 3.576 -3.546 1.00 97.12 87 VAL A N 1
ATOM 731 C CA . VAL A 1 87 ? 13.288 3.968 -4.868 1.00 97.12 87 VAL A CA 1
ATOM 732 C C . VAL A 1 87 ? 14.357 4.700 -5.675 1.00 97.12 87 VAL A C 1
ATOM 734 O O . VAL A 1 87 ? 14.519 4.431 -6.867 1.00 97.12 87 VAL A O 1
ATOM 737 N N . LYS A 1 88 ? 15.093 5.619 -5.041 1.00 97.38 88 LYS A N 1
ATOM 738 C CA . LYS A 1 88 ? 16.176 6.362 -5.690 1.00 97.38 88 LYS A CA 1
ATOM 739 C C . LYS A 1 88 ? 17.254 5.418 -6.219 1.00 97.38 88 LYS A C 1
ATOM 741 O O . LYS A 1 88 ? 17.588 5.499 -7.398 1.00 97.38 88 LYS A O 1
ATOM 746 N N . GLU A 1 89 ? 17.760 4.519 -5.380 1.00 97.06 89 GLU A N 1
ATOM 747 C CA . GLU A 1 89 ? 18.805 3.571 -5.785 1.00 97.06 89 GLU A CA 1
ATOM 748 C C . GLU A 1 89 ? 18.315 2.629 -6.890 1.00 97.06 89 GLU A C 1
ATOM 750 O O . GLU A 1 89 ? 19.031 2.373 -7.858 1.00 97.06 89 GLU A O 1
ATOM 755 N N . PHE A 1 90 ? 17.061 2.172 -6.815 1.00 95.31 90 PHE A N 1
ATOM 756 C CA . PHE A 1 90 ? 16.474 1.336 -7.859 1.00 95.31 90 PHE A CA 1
ATOM 757 C C . PHE A 1 90 ? 16.428 2.054 -9.218 1.00 95.31 90 PHE A C 1
ATOM 759 O O . PHE A 1 90 ? 16.808 1.486 -10.246 1.00 95.31 90 PHE A O 1
ATOM 766 N N . ASN A 1 91 ? 16.002 3.320 -9.223 1.00 94.06 91 ASN A N 1
ATOM 767 C CA . ASN A 1 91 ? 15.938 4.137 -10.433 1.00 94.06 91 ASN A CA 1
ATOM 768 C C . ASN A 1 91 ? 17.328 4.407 -11.029 1.00 94.06 91 ASN A C 1
ATOM 770 O O . ASN A 1 91 ? 17.479 4.344 -12.249 1.00 94.06 91 ASN A O 1
ATOM 774 N N . GLU A 1 92 ? 18.342 4.678 -10.199 1.00 96.00 92 GLU A N 1
ATOM 775 C CA . GLU A 1 92 ? 19.721 4.867 -10.673 1.00 96.00 92 GLU A CA 1
ATOM 776 C C . GLU A 1 92 ? 20.287 3.581 -11.289 1.00 96.00 92 GLU A C 1
ATOM 778 O O . GLU A 1 92 ? 20.856 3.619 -12.381 1.00 96.00 92 GLU A O 1
ATOM 783 N N . CYS A 1 93 ? 20.051 2.425 -10.663 1.00 94.06 93 CYS A N 1
ATOM 784 C CA . CYS A 1 93 ? 20.454 1.124 -11.207 1.00 94.06 93 CYS A CA 1
ATOM 785 C C . CYS A 1 93 ? 19.774 0.795 -12.546 1.00 94.06 93 CYS A C 1
ATOM 787 O O . CYS A 1 93 ? 20.363 0.120 -13.389 1.00 94.06 93 CYS A O 1
ATOM 789 N N . CYS A 1 94 ? 18.551 1.282 -12.768 1.00 93.44 94 CYS A N 1
ATOM 790 C CA . CYS A 1 94 ? 17.804 1.068 -14.012 1.00 93.44 94 CYS A CA 1
ATOM 791 C C . CYS A 1 94 ? 18.012 2.183 -15.050 1.00 93.44 94 CYS A C 1
ATOM 793 O O . CYS A 1 94 ? 17.389 2.159 -16.113 1.00 93.44 94 CYS A O 1
ATOM 795 N N . ARG A 1 95 ? 18.882 3.164 -14.783 1.00 94.19 95 ARG A N 1
ATOM 796 C CA . ARG A 1 95 ? 18.997 4.366 -15.618 1.00 94.19 95 ARG A CA 1
ATOM 797 C C . ARG A 1 95 ? 19.382 4.066 -17.063 1.00 94.19 95 ARG A C 1
ATOM 799 O O . ARG A 1 95 ? 18.843 4.691 -17.973 1.00 94.19 95 ARG A O 1
ATOM 806 N N . GLU A 1 96 ? 20.272 3.102 -17.274 1.00 95.19 96 GLU A N 1
ATOM 807 C CA . GLU A 1 96 ? 20.794 2.760 -18.604 1.00 95.19 96 GLU A CA 1
ATOM 808 C C . GLU A 1 96 ? 19.737 2.128 -19.525 1.00 95.19 96 GLU A C 1
ATOM 810 O O . GLU A 1 96 ? 19.863 2.193 -20.745 1.00 95.19 96 GLU A O 1
ATOM 815 N N . VAL A 1 97 ? 18.664 1.556 -18.965 1.00 92.81 97 VAL A N 1
ATOM 816 C CA . VAL A 1 97 ? 17.555 0.978 -19.748 1.00 92.81 97 VAL A CA 1
ATOM 817 C C . VAL A 1 97 ? 16.389 1.951 -19.942 1.00 92.81 97 VAL A C 1
ATOM 819 O O . VAL A 1 97 ? 15.382 1.603 -20.568 1.00 92.81 97 VAL A O 1
ATOM 822 N N . ASN A 1 98 ? 16.496 3.185 -19.444 1.00 91.12 98 ASN A N 1
ATOM 823 C CA . ASN A 1 98 ? 15.462 4.195 -19.639 1.00 91.12 98 ASN A CA 1
ATOM 824 C C . ASN A 1 98 ? 15.221 4.470 -21.129 1.00 91.12 98 ASN A C 1
ATOM 826 O O . ASN A 1 98 ? 16.155 4.577 -21.918 1.00 91.12 98 ASN A O 1
ATOM 830 N N . ARG A 1 99 ? 13.945 4.653 -21.500 1.00 88.69 99 ARG A N 1
ATOM 831 C CA . ARG A 1 99 ? 13.494 4.898 -22.889 1.00 88.69 99 ARG A CA 1
ATOM 832 C C . ARG A 1 99 ? 13.780 3.742 -23.858 1.00 88.69 99 ARG A C 1
ATOM 834 O O . ARG A 1 99 ? 13.819 3.953 -25.067 1.00 88.69 99 ARG A O 1
ATOM 841 N N . THR A 1 100 ? 13.938 2.533 -23.330 1.00 91.25 100 THR A N 1
ATOM 842 C CA . THR A 1 100 ? 13.995 1.290 -24.105 1.00 91.25 100 THR A CA 1
ATOM 843 C C . THR A 1 100 ? 12.828 0.377 -23.727 1.00 91.25 100 THR A C 1
ATOM 845 O O . THR A 1 100 ? 12.148 0.604 -22.720 1.00 91.25 100 THR A O 1
ATOM 848 N N . ASP A 1 101 ? 12.638 -0.703 -24.481 1.00 88.56 101 ASP A N 1
ATOM 849 C CA . ASP A 1 101 ? 11.653 -1.747 -24.160 1.00 88.56 101 ASP A CA 1
ATOM 850 C C . ASP A 1 101 ? 11.986 -2.503 -22.858 1.00 88.56 101 ASP A C 1
ATOM 852 O O . ASP A 1 101 ? 11.129 -3.179 -22.292 1.00 88.56 101 ASP A O 1
ATOM 856 N N . ALA A 1 102 ? 13.214 -2.356 -22.348 1.00 89.56 102 ALA A N 1
ATOM 857 C CA . ALA A 1 102 ? 13.642 -2.884 -21.056 1.00 89.56 102 ALA A CA 1
ATOM 858 C C . ALA A 1 102 ? 13.431 -1.893 -19.893 1.00 89.56 102 ALA A C 1
ATOM 860 O O . ALA A 1 102 ? 13.809 -2.201 -18.764 1.00 89.56 102 ALA A O 1
ATOM 861 N N . SER A 1 103 ? 12.850 -0.713 -20.142 1.00 91.81 103 SER A N 1
ATOM 862 C CA . SER A 1 103 ? 12.612 0.292 -19.100 1.00 91.81 103 SER A CA 1
ATOM 863 C C . SER A 1 103 ? 11.746 -0.260 -17.970 1.00 91.81 103 SER A C 1
ATOM 865 O O . SER A 1 103 ? 10.670 -0.806 -18.208 1.00 91.81 103 SER A O 1
ATOM 867 N N . ILE A 1 104 ? 12.211 -0.092 -16.731 1.00 91.88 104 ILE A N 1
ATOM 868 C CA . ILE A 1 104 ? 11.491 -0.478 -15.516 1.00 91.88 104 ILE A CA 1
ATOM 869 C C . ILE A 1 104 ? 10.983 0.799 -14.857 1.00 91.88 104 ILE A C 1
ATOM 871 O O . ILE A 1 104 ? 11.762 1.682 -14.514 1.00 91.88 104 ILE A O 1
ATOM 875 N N . MET A 1 105 ? 9.667 0.901 -14.695 1.00 89.56 105 MET A N 1
ATOM 876 C CA . MET A 1 105 ? 9.014 2.095 -14.168 1.00 89.56 105 MET A CA 1
ATOM 877 C C . MET A 1 105 ? 8.617 1.885 -12.710 1.00 89.56 105 MET A C 1
ATOM 879 O O . MET A 1 105 ? 8.109 0.817 -12.360 1.00 89.56 105 MET A O 1
ATOM 883 N N . ASN A 1 106 ? 8.796 2.924 -11.891 1.00 92.94 106 ASN A N 1
ATOM 884 C CA . ASN A 1 106 ? 8.192 3.014 -10.565 1.00 92.94 106 ASN A CA 1
ATOM 885 C C . ASN A 1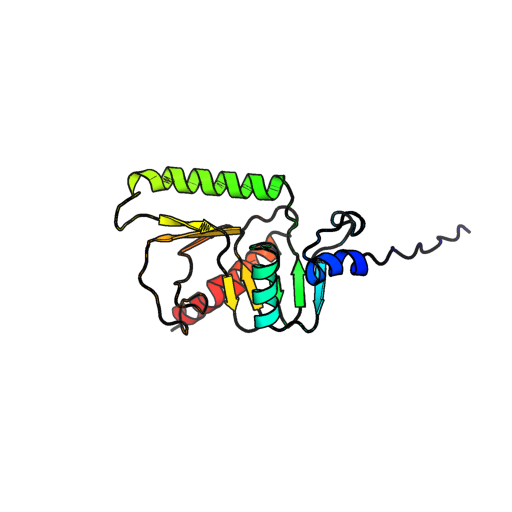 106 ? 6.704 3.378 -10.700 1.00 92.94 106 ASN A C 1
ATOM 887 O O . ASN A 1 106 ? 6.365 4.379 -11.331 1.00 92.94 106 ASN A O 1
ATOM 891 N N . PHE A 1 107 ? 5.832 2.573 -10.103 1.00 90.38 107 PHE A N 1
ATOM 892 C CA . PHE A 1 107 ? 4.387 2.797 -10.039 1.00 90.38 107 PHE A CA 1
ATOM 893 C C . PHE A 1 107 ? 3.908 3.210 -8.641 1.00 90.38 107 PHE A C 1
ATOM 895 O O . PHE A 1 107 ? 2.714 3.431 -8.468 1.00 90.38 107 PHE A O 1
ATOM 902 N N . GLY A 1 108 ? 4.815 3.342 -7.668 1.00 92.44 108 GLY A N 1
ATOM 903 C CA . GLY A 1 108 ? 4.482 3.657 -6.281 1.00 92.44 108 GLY A CA 1
ATOM 904 C C . GLY A 1 108 ? 3.558 2.597 -5.689 1.00 92.44 108 GLY A C 1
ATOM 905 O O . GLY A 1 108 ? 3.740 1.401 -5.944 1.00 92.44 108 GLY A O 1
ATOM 906 N N . ALA A 1 109 ? 2.551 3.047 -4.951 1.00 91.00 109 ALA A N 1
ATOM 907 C CA . ALA A 1 109 ? 1.496 2.202 -4.425 1.00 91.00 109 ALA A CA 1
ATOM 908 C C . ALA A 1 109 ? 0.698 1.514 -5.544 1.00 91.00 109 ALA A C 1
ATOM 910 O O . ALA A 1 109 ? 0.007 2.155 -6.336 1.00 91.00 109 ALA A O 1
ATOM 911 N N . THR A 1 110 ? 0.788 0.180 -5.608 1.00 88.88 110 THR A N 1
ATOM 912 C CA . THR A 1 110 ? -0.010 -0.648 -6.528 1.00 88.88 110 THR A CA 1
ATOM 913 C C . THR A 1 110 ? -0.976 -1.517 -5.744 1.00 88.88 110 THR A C 1
ATOM 915 O O . THR A 1 110 ? -0.562 -2.271 -4.867 1.00 88.88 110 THR A O 1
ATOM 918 N N . ARG A 1 111 ? -2.258 -1.449 -6.110 1.00 87.88 111 ARG A N 1
ATOM 919 C CA . ARG A 1 111 ? -3.353 -2.147 -5.432 1.00 87.88 111 ARG A CA 1
ATOM 920 C C . ARG A 1 111 ? -3.398 -3.631 -5.744 1.00 87.88 111 ARG A C 1
ATOM 922 O O . ARG A 1 111 ? -3.423 -4.026 -6.908 1.00 87.88 111 ARG A O 1
ATOM 929 N N . THR A 1 112 ? -3.528 -4.425 -4.691 1.00 84.94 112 THR A N 1
ATOM 930 C CA . THR A 1 112 ? -3.870 -5.844 -4.729 1.00 84.94 112 THR A CA 1
ATOM 931 C C . THR A 1 112 ? -5.342 -6.087 -4.440 1.00 84.94 112 THR A C 1
ATOM 933 O O . THR A 1 112 ? -5.988 -5.323 -3.728 1.00 84.94 112 THR A O 1
ATOM 936 N N . ARG A 1 113 ? -5.864 -7.177 -5.006 1.00 81.44 113 ARG A N 1
ATOM 937 C CA . ARG A 1 113 ? -7.160 -7.773 -4.674 1.00 81.44 113 ARG A CA 1
ATOM 938 C C . ARG A 1 113 ? -6.911 -9.264 -4.493 1.00 81.44 113 ARG A C 1
ATOM 940 O O . ARG A 1 113 ? -6.763 -9.981 -5.483 1.00 81.44 113 ARG A O 1
ATOM 947 N N . ALA A 1 114 ? -6.772 -9.696 -3.249 1.00 75.69 114 ALA A N 1
ATOM 948 C CA . ALA A 1 114 ? -6.517 -11.079 -2.877 1.00 75.69 114 ALA A CA 1
ATOM 949 C C . ALA A 1 114 ? -7.730 -11.604 -2.100 1.00 75.69 114 ALA A C 1
ATOM 951 O O . ALA A 1 114 ? -7.805 -11.490 -0.885 1.00 75.69 114 ALA A O 1
ATOM 952 N N . ASP A 1 115 ? -8.708 -12.177 -2.800 1.00 77.81 115 ASP A N 1
ATOM 953 C CA . ASP A 1 115 ? -9.940 -12.695 -2.188 1.00 77.81 115 ASP A CA 1
ATOM 954 C C . ASP A 1 115 ? -10.660 -11.638 -1.312 1.00 77.81 115 ASP A C 1
ATOM 956 O O . ASP A 1 115 ? -11.104 -10.605 -1.813 1.00 77.81 115 ASP A O 1
ATOM 960 N N . SER A 1 116 ? -10.779 -11.890 -0.002 1.00 83.88 116 SER A N 1
ATOM 961 C CA . SER A 1 116 ? -11.353 -10.992 1.006 1.00 83.88 116 SER A CA 1
ATOM 962 C C . SER A 1 116 ? -10.329 -10.036 1.627 1.00 83.88 116 SER A C 1
ATOM 964 O O . SER A 1 116 ? -10.533 -9.555 2.747 1.00 83.88 116 SER A O 1
ATOM 966 N N . SER A 1 117 ? -9.231 -9.762 0.923 1.00 86.56 117 SER A N 1
ATOM 967 C CA . SER A 1 117 ? -8.226 -8.795 1.336 1.00 86.56 117 SER A CA 1
ATOM 968 C C . SER A 1 117 ? -7.717 -7.918 0.184 1.00 86.56 117 SER A C 1
ATOM 970 O O . SER A 1 117 ? -7.778 -8.263 -0.999 1.00 86.56 117 SER A O 1
ATOM 972 N N . GLY A 1 118 ? -7.240 -6.728 0.538 1.00 87.81 118 GLY A N 1
ATOM 973 C CA . GLY A 1 118 ? -6.690 -5.737 -0.376 1.00 87.81 118 GLY A CA 1
ATOM 974 C C . GLY A 1 118 ? -5.629 -4.901 0.327 1.00 87.81 118 GLY A C 1
ATOM 975 O O . GLY A 1 118 ? -5.794 -4.500 1.476 1.00 87.81 118 GLY A O 1
ATOM 976 N N . LYS A 1 119 ? -4.522 -4.667 -0.368 1.00 88.44 119 LYS A N 1
ATOM 977 C CA . LYS A 1 119 ? -3.366 -3.908 0.116 1.00 88.44 119 LYS A CA 1
ATOM 978 C C . LYS A 1 119 ? -2.712 -3.170 -1.043 1.00 88.44 119 LYS A C 1
ATOM 980 O O . LYS A 1 119 ? -2.770 -3.635 -2.181 1.00 88.44 119 LYS A O 1
ATOM 985 N N . GLU A 1 120 ? -2.036 -2.070 -0.757 1.00 92.06 120 GLU A N 1
ATOM 986 C CA . GLU A 1 120 ? -1.097 -1.430 -1.672 1.00 92.06 120 GLU A CA 1
ATOM 987 C C . GLU A 1 120 ? 0.334 -1.561 -1.130 1.00 92.06 120 GLU A C 1
ATOM 989 O O . GLU A 1 120 ? 0.537 -1.420 0.069 1.00 92.06 120 GLU A O 1
ATOM 994 N N . ALA A 1 121 ? 1.306 -1.888 -1.991 1.00 92.44 121 ALA A N 1
ATOM 995 C CA . ALA A 1 121 ? 2.724 -1.899 -1.599 1.00 92.44 121 ALA A CA 1
ATOM 996 C C . ALA A 1 121 ? 3.240 -0.474 -1.355 1.00 92.44 121 ALA A C 1
ATOM 998 O O . ALA A 1 121 ? 2.727 0.458 -1.970 1.00 92.44 121 ALA A O 1
ATOM 999 N N . ASP A 1 122 ? 4.309 -0.311 -0.576 1.00 93.44 122 ASP A N 1
ATOM 1000 C CA . ASP A 1 122 ? 4.937 1.004 -0.367 1.00 93.44 122 ASP A CA 1
ATOM 1001 C C . ASP A 1 122 ? 5.534 1.567 -1.663 1.00 93.44 122 ASP A C 1
ATOM 1003 O O . ASP A 1 122 ? 5.394 2.744 -2.003 1.00 93.44 122 ASP A O 1
ATOM 1007 N N . ALA A 1 123 ? 6.184 0.698 -2.437 1.00 94.50 123 ALA A N 1
ATOM 1008 C CA . ALA A 1 123 ? 6.568 0.993 -3.807 1.00 94.50 123 ALA A CA 1
ATOM 1009 C C . ALA A 1 123 ? 6.513 -0.262 -4.671 1.00 94.50 123 ALA A C 1
ATOM 1011 O O . ALA A 1 123 ? 6.593 -1.398 -4.202 1.00 94.50 123 ALA A O 1
ATOM 1012 N N . SER A 1 124 ? 6.392 -0.062 -5.978 1.00 93.88 124 SER A N 1
ATOM 1013 C CA . SER A 1 124 ? 6.303 -1.167 -6.916 1.00 93.88 124 SER A CA 1
ATOM 1014 C C . SER A 1 124 ? 6.900 -0.810 -8.265 1.00 93.88 124 SER A C 1
ATOM 1016 O O . SER A 1 124 ? 6.831 0.331 -8.724 1.00 93.88 124 SER A O 1
ATOM 1018 N N . PHE A 1 125 ? 7.488 -1.809 -8.914 1.00 93.50 125 PHE A N 1
ATOM 1019 C CA . PHE A 1 125 ? 8.207 -1.642 -10.165 1.00 93.50 125 PHE A CA 1
ATOM 1020 C C . PHE A 1 125 ? 7.832 -2.731 -11.157 1.00 93.50 125 PHE A C 1
ATOM 1022 O O . PHE A 1 125 ? 7.665 -3.907 -10.813 1.00 93.50 125 PHE A O 1
ATOM 1029 N N . ARG A 1 126 ? 7.728 -2.347 -12.427 1.00 89.75 126 ARG A N 1
ATOM 1030 C CA . ARG A 1 126 ? 7.577 -3.289 -13.542 1.00 89.75 126 ARG A CA 1
ATOM 1031 C C . ARG A 1 126 ? 8.016 -2.655 -14.858 1.00 89.75 126 ARG A C 1
ATOM 1033 O O . ARG A 1 126 ? 7.935 -1.431 -14.997 1.00 89.75 126 ARG A O 1
ATOM 1040 N N . PRO A 1 127 ? 8.409 -3.471 -15.847 1.00 89.06 127 PRO A N 1
ATOM 1041 C CA . PRO A 1 127 ? 8.524 -3.004 -17.213 1.00 89.06 127 PRO A CA 1
ATOM 1042 C C . PRO A 1 127 ? 7.199 -2.477 -17.758 1.00 89.06 127 PRO A C 1
ATOM 1044 O O . PRO A 1 127 ? 6.121 -2.840 -17.267 1.00 89.06 127 PRO A O 1
ATOM 1047 N N . MET A 1 128 ? 7.266 -1.677 -18.819 1.00 82.25 128 MET A N 1
ATOM 1048 C CA . MET A 1 128 ? 6.069 -1.357 -19.588 1.00 82.25 128 MET A CA 1
ATOM 1049 C C . MET A 1 128 ? 5.541 -2.640 -20.240 1.00 82.25 128 MET A C 1
ATOM 1051 O O . MET A 1 128 ? 6.182 -3.226 -21.107 1.00 82.25 128 MET A O 1
ATOM 1055 N N . LYS A 1 129 ? 4.380 -3.110 -19.785 1.00 75.25 129 LYS A N 1
ATOM 1056 C CA . LYS A 1 129 ? 3.771 -4.364 -20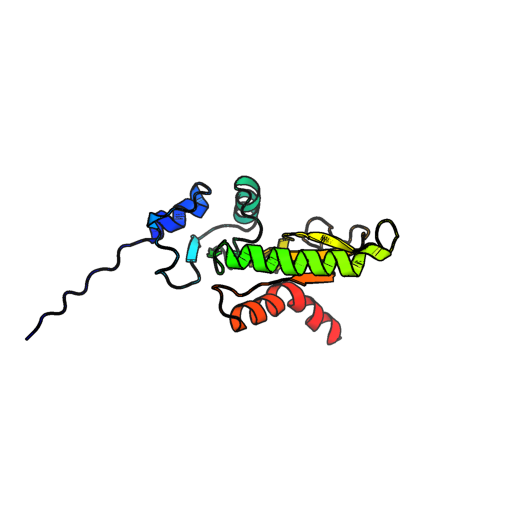.235 1.00 75.25 129 LYS A CA 1
ATOM 1057 C C . LYS A 1 129 ? 2.392 -4.110 -20.836 1.00 75.25 129 LYS A C 1
ATOM 1059 O O . LYS A 1 129 ? 1.681 -3.222 -20.355 1.00 75.25 129 LYS A O 1
ATOM 1064 N N . PRO A 1 130 ? 1.978 -4.900 -21.843 1.00 79.12 130 PRO A N 1
ATOM 1065 C CA . PRO A 1 130 ? 0.595 -4.889 -22.292 1.00 79.12 130 PRO A CA 1
ATOM 1066 C C . PRO A 1 130 ? -0.339 -5.287 -21.141 1.00 79.12 130 PRO A C 1
ATOM 1068 O O . PRO A 1 130 ? 0.059 -5.969 -20.193 1.00 79.12 130 PRO A O 1
ATOM 1071 N N . GLY A 1 131 ? -1.596 -4.849 -21.222 1.00 80.00 131 GLY A N 1
ATOM 1072 C CA . GLY A 1 131 ? -2.614 -5.253 -20.255 1.00 80.00 131 GLY A CA 1
ATOM 1073 C C . GLY A 1 131 ? -2.829 -6.766 -20.279 1.00 80.00 131 GLY A C 1
ATOM 1074 O O . GLY A 1 131 ? -2.812 -7.384 -21.344 1.00 80.00 131 GLY A O 1
ATOM 1075 N N . VAL A 1 132 ? -3.058 -7.355 -19.109 1.00 77.62 132 VAL A N 1
ATOM 1076 C CA . VAL A 1 132 ? -3.308 -8.797 -18.957 1.00 77.62 132 VAL A CA 1
ATOM 1077 C C . VAL A 1 132 ? -4.781 -9.048 -18.611 1.00 77.62 132 VAL A C 1
ATOM 1079 O O . VAL A 1 132 ? -5.477 -8.124 -18.172 1.00 77.62 132 VAL A O 1
ATOM 1082 N N . PRO A 1 133 ? -5.326 -10.253 -18.850 1.00 72.88 133 PRO A N 1
ATOM 1083 C CA . PRO A 1 133 ? -6.673 -10.596 -18.401 1.00 72.88 133 PRO A CA 1
ATOM 1084 C C . PRO A 1 133 ? -6.833 -10.371 -16.890 1.00 72.88 133 PRO A C 1
ATOM 1086 O O . PRO A 1 133 ? -5.986 -10.790 -16.112 1.00 72.88 133 PRO A O 1
ATOM 1089 N N . ALA A 1 134 ? -7.927 -9.726 -16.469 1.00 63.56 134 ALA A N 1
ATOM 1090 C CA . ALA A 1 134 ? -8.131 -9.349 -15.065 1.00 63.56 134 ALA A CA 1
ATOM 1091 C C . ALA A 1 134 ? -8.224 -10.551 -14.107 1.00 63.56 134 ALA A C 1
ATOM 1093 O O . ALA A 1 134 ? -7.873 -10.439 -12.940 1.00 63.56 134 ALA A O 1
ATOM 1094 N N . LEU A 1 135 ? -8.671 -11.703 -14.619 1.00 58.66 135 LEU A N 1
ATOM 1095 C CA . LEU A 1 135 ? -8.875 -12.935 -13.852 1.00 58.66 135 LEU A CA 1
ATOM 1096 C C . LEU A 1 135 ? -7.570 -13.619 -13.416 1.00 58.66 135 LEU A C 1
ATOM 1098 O O . LEU A 1 135 ? -7.598 -14.435 -12.502 1.00 58.66 135 LEU A O 1
ATOM 1102 N N . THR A 1 136 ? -6.431 -13.312 -14.045 1.00 57.06 136 THR A N 1
ATOM 1103 C CA . THR A 1 136 ? -5.143 -13.937 -13.716 1.00 57.06 136 THR A CA 1
ATOM 1104 C C . THR A 1 136 ? -4.015 -12.932 -13.876 1.00 57.06 136 THR A C 1
ATOM 1106 O O . THR A 1 136 ? -3.750 -12.451 -14.978 1.00 57.06 136 THR A O 1
ATOM 1109 N N . GLY A 1 137 ? -3.300 -12.651 -12.790 1.00 59.03 137 GLY A N 1
ATOM 1110 C CA . GLY A 1 137 ? -2.074 -11.862 -12.870 1.00 59.03 137 GLY A CA 1
ATOM 1111 C C . GLY A 1 137 ? -2.278 -10.348 -12.993 1.00 59.03 137 GLY A C 1
ATOM 1112 O O . GLY A 1 137 ? -1.363 -9.666 -13.455 1.00 59.03 137 GLY A O 1
ATOM 1113 N N . SER A 1 138 ? -3.454 -9.824 -12.626 1.00 70.94 138 SER A N 1
ATOM 1114 C CA . SER A 1 138 ? -3.781 -8.400 -12.711 1.00 70.94 138 SER A CA 1
ATOM 1115 C C . SER A 1 138 ? -4.371 -7.843 -11.420 1.00 70.94 138 SER A C 1
ATOM 1117 O O . SER A 1 138 ? -5.046 -8.540 -10.672 1.00 70.94 138 SER A O 1
ATOM 1119 N N . ASP A 1 139 ? -4.213 -6.532 -11.251 1.00 70.81 139 ASP A N 1
ATOM 1120 C CA . ASP A 1 139 ? -4.866 -5.700 -10.238 1.00 70.81 139 ASP A CA 1
ATOM 1121 C C . ASP A 1 139 ? -6.391 -5.553 -10.441 1.00 70.81 139 ASP A C 1
ATOM 1123 O O . ASP A 1 139 ? -6.938 -4.492 -10.181 1.00 70.81 139 ASP A O 1
ATOM 1127 N N . GLY A 1 140 ? -7.104 -6.510 -11.035 1.00 71.94 140 GLY A N 1
ATOM 1128 C CA . GLY A 1 140 ? -8.531 -6.376 -11.377 1.00 71.94 140 GLY A CA 1
ATOM 1129 C C . GLY A 1 140 ? -8.892 -5.314 -12.438 1.00 71.94 140 GLY A C 1
ATOM 1130 O O . GLY A 1 140 ? -9.973 -5.385 -13.017 1.00 71.94 140 GLY A O 1
ATOM 1131 N N . LYS A 1 141 ? -8.000 -4.372 -12.779 1.00 75.31 141 LYS A N 1
ATOM 1132 C CA . LYS A 1 141 ? -8.186 -3.320 -13.802 1.00 75.31 141 LYS A CA 1
ATOM 1133 C C . LYS A 1 141 ? -7.358 -3.597 -15.065 1.00 75.31 141 LYS A C 1
ATOM 1135 O O . LYS A 1 141 ? -7.021 -2.685 -15.823 1.00 75.31 141 LYS A O 1
ATOM 1140 N N . ARG A 1 142 ? -7.042 -4.876 -15.318 1.00 78.00 142 ARG A N 1
ATOM 1141 C CA . ARG A 1 142 ? -6.200 -5.366 -16.430 1.00 78.00 142 ARG A CA 1
ATOM 1142 C C . ARG A 1 142 ? -4.764 -4.838 -16.407 1.00 78.00 142 ARG A C 1
ATOM 1144 O O . ARG A 1 142 ? -4.054 -4.978 -17.410 1.00 78.00 142 ARG A O 1
ATOM 1151 N N . LYS A 1 143 ? -4.300 -4.236 -15.307 1.00 80.44 143 LYS A N 1
ATOM 1152 C CA . LYS A 1 143 ? -2.884 -3.895 -15.156 1.00 80.44 143 LYS A CA 1
ATOM 1153 C C . LYS A 1 143 ? -2.164 -5.113 -14.581 1.00 80.44 143 LYS A C 1
ATOM 1155 O O . LYS A 1 143 ? -2.645 -5.679 -13.604 1.00 80.44 143 LYS A O 1
ATOM 1160 N N . PRO A 1 144 ? -1.039 -5.539 -15.175 1.00 79.81 144 PRO A N 1
ATOM 1161 C CA . PRO A 1 144 ? -0.307 -6.707 -14.698 1.00 79.81 144 PRO A CA 1
ATOM 1162 C C . PRO A 1 144 ? 0.219 -6.494 -13.282 1.00 79.81 144 PRO A C 1
ATOM 1164 O O . PRO A 1 144 ? 0.522 -5.364 -12.910 1.00 79.81 144 PRO A O 1
ATOM 1167 N N . TRP A 1 145 ? 0.408 -7.558 -12.510 1.00 83.94 145 TRP A N 1
ATOM 1168 C CA . TRP A 1 145 ? 1.105 -7.432 -11.232 1.00 83.94 145 TRP A CA 1
ATOM 1169 C C . TRP A 1 145 ? 2.484 -6.772 -11.388 1.00 83.94 145 TRP A C 1
ATOM 1171 O O . TRP A 1 145 ? 3.132 -6.919 -12.437 1.00 83.94 145 TRP A O 1
ATOM 1181 N N . PRO A 1 146 ? 2.937 -6.020 -10.370 1.00 88.06 146 PRO A N 1
ATOM 1182 C CA . PRO A 1 146 ? 4.304 -5.545 -10.336 1.00 88.06 146 PRO A CA 1
ATOM 1183 C C . PRO A 1 146 ? 5.270 -6.734 -10.324 1.00 88.06 146 PRO A C 1
ATOM 1185 O O . PRO A 1 146 ? 4.945 -7.832 -9.877 1.00 88.06 146 PRO A O 1
ATOM 1188 N N . ASN A 1 147 ? 6.466 -6.517 -10.862 1.00 89.00 147 ASN A N 1
ATOM 1189 C CA . ASN A 1 147 ? 7.530 -7.519 -10.857 1.00 89.00 147 ASN A CA 1
ATOM 1190 C C . ASN A 1 147 ? 8.340 -7.477 -9.574 1.00 89.00 147 ASN A C 1
ATOM 1192 O O . ASN A 1 147 ? 8.888 -8.492 -9.159 1.00 89.00 147 ASN A O 1
ATOM 1196 N N . ILE A 1 148 ? 8.434 -6.288 -8.996 1.00 91.69 148 ILE A N 1
ATOM 1197 C CA . ILE A 1 148 ? 9.138 -6.021 -7.759 1.00 91.69 148 ILE A CA 1
ATOM 1198 C C . ILE A 1 148 ? 8.201 -5.167 -6.923 1.00 91.69 148 ILE A C 1
ATOM 1200 O O . ILE A 1 148 ? 7.635 -4.191 -7.418 1.00 91.69 148 ILE A O 1
ATOM 1204 N N . ILE A 1 149 ? 8.049 -5.553 -5.669 1.00 92.94 149 ILE A N 1
ATOM 1205 C CA . ILE A 1 149 ? 7.406 -4.754 -4.635 1.00 92.94 149 ILE A CA 1
ATOM 1206 C C . ILE A 1 149 ? 8.458 -4.416 -3.588 1.00 92.94 149 ILE A C 1
ATOM 1208 O O . ILE A 1 149 ? 9.410 -5.174 -3.386 1.00 92.94 149 ILE A O 1
ATOM 1212 N N . VAL A 1 150 ? 8.280 -3.277 -2.943 1.00 93.81 150 VAL A N 1
ATOM 1213 C CA . VAL A 1 150 ? 9.044 -2.852 -1.778 1.00 93.81 150 VAL A CA 1
ATOM 1214 C C . VAL A 1 150 ? 8.044 -2.685 -0.646 1.00 93.81 150 VAL A C 1
ATOM 1216 O O . VAL A 1 150 ? 6.994 -2.081 -0.847 1.00 93.81 150 VAL A O 1
ATOM 1219 N N . GLU A 1 151 ? 8.386 -3.248 0.507 1.00 93.81 151 GLU A N 1
ATOM 1220 C CA . GLU A 1 151 ? 7.647 -3.124 1.762 1.00 93.81 151 GLU A CA 1
ATOM 1221 C C . GLU A 1 151 ? 8.668 -2.784 2.854 1.00 93.81 151 GLU A C 1
ATOM 122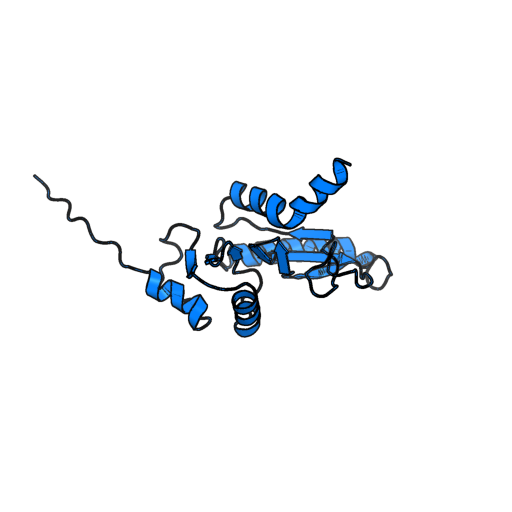3 O O . GLU A 1 151 ? 9.714 -3.442 2.946 1.00 93.81 151 GLU A O 1
ATOM 1228 N N . VAL A 1 152 ? 8.399 -1.764 3.663 1.00 92.25 152 VAL A N 1
ATOM 1229 C CA . VAL A 1 152 ? 9.282 -1.286 4.728 1.00 92.25 152 VAL A CA 1
ATOM 1230 C C . VAL A 1 152 ? 8.586 -1.458 6.074 1.00 92.25 152 VAL A C 1
ATOM 1232 O O . VAL A 1 152 ? 7.636 -0.770 6.404 1.00 92.25 152 VAL A O 1
ATOM 1235 N N . ALA A 1 153 ? 9.113 -2.359 6.902 1.00 91.19 153 ALA A N 1
ATOM 1236 C CA . ALA A 1 153 ? 8.658 -2.521 8.281 1.00 91.19 153 ALA A CA 1
ATOM 1237 C C . ALA A 1 153 ? 9.390 -1.519 9.191 1.00 91.19 153 ALA A C 1
ATOM 1239 O O . ALA A 1 153 ? 10.493 -1.821 9.660 1.00 91.19 153 ALA A O 1
ATOM 1240 N N . TYR A 1 154 ? 8.833 -0.324 9.410 1.00 89.62 154 TYR A N 1
ATOM 1241 C CA . TYR A 1 154 ? 9.431 0.661 10.321 1.00 89.62 154 TYR A CA 1
ATOM 1242 C C . TYR A 1 154 ? 8.814 0.581 11.721 1.00 89.62 154 TYR A C 1
ATOM 1244 O O . TYR A 1 154 ? 9.528 0.348 12.699 1.00 89.62 154 TYR A O 1
ATOM 1252 N N . SER A 1 155 ? 7.497 0.752 11.818 1.00 86.88 155 SER A N 1
ATOM 1253 C CA . SER A 1 155 ? 6.710 0.542 13.038 1.00 86.88 155 SER A CA 1
ATOM 1254 C C . SER A 1 155 ? 5.999 -0.815 13.045 1.00 86.88 155 SER A C 1
ATOM 1256 O O . SER A 1 155 ? 5.677 -1.343 14.113 1.00 86.88 155 SER A O 1
ATOM 1258 N N . GLU A 1 156 ? 5.814 -1.415 11.869 1.00 88.94 156 GLU A N 1
ATOM 1259 C CA . GLU A 1 156 ? 5.244 -2.740 11.688 1.00 88.94 156 GLU A CA 1
ATOM 1260 C C . GLU A 1 156 ? 6.222 -3.858 12.096 1.00 88.94 156 GLU A C 1
ATOM 1262 O O . GLU A 1 156 ? 7.446 -3.759 11.990 1.00 88.94 156 GLU A O 1
ATOM 1267 N N . ASN A 1 157 ? 5.677 -4.990 12.543 1.00 88.62 157 ASN A N 1
ATOM 1268 C CA . ASN A 1 157 ? 6.469 -6.185 12.805 1.00 88.62 157 ASN A CA 1
ATOM 1269 C C . ASN A 1 157 ? 6.962 -6.836 11.495 1.00 88.62 157 ASN A C 1
ATOM 1271 O O . ASN A 1 157 ? 6.169 -7.158 10.614 1.00 88.62 157 ASN A O 1
ATOM 1275 N N . ILE A 1 158 ? 8.257 -7.152 11.409 1.00 90.62 158 ILE A N 1
ATOM 1276 C CA . ILE A 1 158 ? 8.853 -7.756 10.206 1.00 90.62 158 ILE A CA 1
ATOM 1277 C C . ILE A 1 158 ? 8.224 -9.099 9.801 1.00 90.62 158 ILE A C 1
ATOM 1279 O O . ILE A 1 158 ? 8.017 -9.344 8.615 1.00 90.62 158 ILE A O 1
ATOM 1283 N N . ASN A 1 159 ? 7.878 -9.970 10.758 1.00 90.19 159 ASN A N 1
ATOM 1284 C CA . ASN A 1 159 ? 7.243 -11.254 10.443 1.00 90.19 159 ASN A CA 1
ATOM 1285 C C . ASN A 1 159 ? 5.868 -11.031 9.822 1.00 90.19 159 ASN A C 1
ATOM 1287 O O . ASN A 1 159 ? 5.463 -11.766 8.929 1.00 90.19 159 ASN A O 1
ATOM 1291 N N . HIS A 1 160 ? 5.168 -10.000 10.282 1.00 88.31 160 HIS A N 1
ATOM 1292 C CA . HIS A 1 160 ? 3.874 -9.642 9.742 1.00 88.31 160 HIS A CA 1
ATOM 1293 C C . HIS A 1 160 ? 3.988 -9.137 8.295 1.00 88.31 160 HIS A C 1
ATOM 1295 O O . HIS A 1 160 ? 3.266 -9.635 7.434 1.00 88.31 160 HIS A O 1
ATOM 1301 N N . VAL A 1 161 ? 4.973 -8.282 7.987 1.00 90.12 161 VAL A N 1
ATOM 1302 C CA . VAL A 1 161 ? 5.286 -7.894 6.598 1.00 90.12 161 VAL A CA 1
ATOM 1303 C C . VAL A 1 161 ? 5.620 -9.114 5.731 1.00 90.12 161 VAL A C 1
ATOM 1305 O O . VAL A 1 161 ? 5.124 -9.227 4.610 1.00 90.12 161 VAL A O 1
ATOM 1308 N N . PHE A 1 162 ? 6.397 -10.075 6.239 1.00 90.38 162 PHE A N 1
ATOM 1309 C CA . PHE A 1 162 ? 6.708 -11.302 5.496 1.00 90.38 162 PHE A CA 1
ATOM 1310 C C . PHE A 1 162 ? 5.472 -12.147 5.174 1.00 90.38 162 PHE A C 1
ATOM 1312 O O . PHE A 1 162 ? 5.323 -12.590 4.033 1.00 90.38 162 PHE A O 1
ATOM 1319 N N . GLU A 1 163 ? 4.598 -12.388 6.152 1.00 88.44 163 GLU A N 1
ATOM 1320 C CA . GLU A 1 163 ? 3.372 -13.162 5.924 1.00 88.44 163 GLU A CA 1
ATOM 1321 C C . GLU A 1 163 ? 2.433 -12.440 4.953 1.00 88.44 163 GLU A C 1
ATOM 1323 O O . GLU A 1 163 ? 1.936 -13.056 4.014 1.00 88.44 163 GLU A O 1
ATOM 1328 N N . LYS A 1 164 ? 2.312 -11.112 5.051 1.00 85.38 164 LYS A N 1
ATOM 1329 C CA . LYS A 1 164 ? 1.581 -10.313 4.058 1.00 85.38 164 LYS A CA 1
ATOM 1330 C C . LYS A 1 164 ? 2.126 -10.476 2.653 1.00 85.38 164 LYS A C 1
ATOM 1332 O O . LYS A 1 164 ? 1.356 -10.677 1.717 1.00 85.38 164 LYS A O 1
ATOM 1337 N N . VAL A 1 165 ? 3.443 -10.380 2.479 1.00 88.06 165 VAL A N 1
ATOM 1338 C CA . VAL A 1 165 ? 4.045 -10.534 1.152 1.00 88.06 165 VAL A CA 1
ATOM 1339 C C . VAL A 1 165 ? 3.663 -11.884 0.550 1.00 88.06 165 VAL A C 1
ATOM 1341 O O . VAL A 1 165 ? 3.299 -11.962 -0.627 1.00 88.06 165 VAL A O 1
ATOM 1344 N N . LYS A 1 166 ? 3.661 -12.942 1.366 1.00 86.31 166 LYS A N 1
ATOM 1345 C CA . LYS A 1 166 ? 3.208 -14.263 0.930 1.00 86.31 166 LYS A CA 1
ATOM 1346 C C . LYS A 1 166 ? 1.727 -14.258 0.557 1.00 86.31 166 LYS A C 1
ATOM 1348 O O . LYS A 1 166 ? 1.394 -14.682 -0.548 1.00 86.31 166 LYS A O 1
ATOM 1353 N N . ASP A 1 167 ? 0.867 -13.747 1.428 1.00 83.56 167 ASP A N 1
ATOM 1354 C CA . ASP A 1 167 ? -0.589 -13.840 1.287 1.00 83.56 167 ASP A CA 1
ATOM 1355 C C . ASP A 1 167 ? -1.157 -12.966 0.163 1.00 83.56 167 ASP A C 1
ATOM 1357 O O . ASP A 1 167 ? -2.058 -13.399 -0.559 1.00 83.56 167 ASP A O 1
ATOM 1361 N N . TYR A 1 168 ? -0.621 -11.761 -0.025 1.00 81.75 168 TYR A N 1
ATOM 1362 C CA . TYR A 1 168 ? -1.115 -10.813 -1.026 1.00 81.75 168 TYR A CA 1
ATOM 1363 C C . TYR A 1 168 ? -0.473 -11.007 -2.396 1.00 81.75 168 TYR A C 1
ATOM 1365 O O . TYR A 1 168 ? -1.153 -10.918 -3.420 1.00 81.75 168 TYR A O 1
ATOM 1373 N N . TRP A 1 169 ? 0.834 -11.272 -2.432 1.00 81.75 169 TRP A N 1
ATOM 1374 C CA . TRP A 1 169 ? 1.605 -11.194 -3.673 1.00 81.75 169 TRP A CA 1
ATOM 1375 C C . TRP A 1 169 ? 2.063 -12.559 -4.190 1.00 81.75 169 TRP A C 1
ATOM 1377 O O . TRP A 1 169 ? 2.161 -12.746 -5.404 1.00 81.75 169 TRP A O 1
ATOM 1387 N N . LEU A 1 170 ? 2.307 -13.536 -3.306 1.00 80.06 170 LEU A N 1
ATOM 1388 C CA . LEU A 1 170 ? 2.854 -14.847 -3.692 1.00 80.06 170 LEU A CA 1
ATOM 1389 C C . LEU A 1 170 ? 1.846 -16.003 -3.633 1.00 80.06 170 LEU A C 1
ATOM 1391 O O . LEU A 1 170 ? 2.118 -17.065 -4.197 1.00 80.06 170 LEU A O 1
ATOM 1395 N N . LYS A 1 171 ? 0.678 -15.818 -3.011 1.00 71.69 171 LYS A N 1
ATOM 1396 C CA . LYS A 1 171 ? -0.332 -16.868 -2.785 1.00 71.69 171 LYS A CA 1
ATOM 1397 C C . LYS A 1 171 ? -0.711 -17.622 -4.066 1.00 71.69 171 LYS A C 1
ATOM 1399 O O . LYS A 1 171 ? -0.795 -18.847 -4.068 1.00 71.69 171 LYS A O 1
ATOM 1404 N N . ASN A 1 172 ? -0.827 -16.906 -5.185 1.00 60.56 172 ASN A N 1
ATOM 1405 C CA . ASN A 1 172 ? -1.145 -17.489 -6.495 1.00 60.56 172 ASN A CA 1
ATOM 1406 C C . ASN A 1 172 ? 0.075 -18.037 -7.263 1.00 60.56 172 ASN A C 1
ATOM 1408 O O . ASN A 1 172 ? -0.094 -18.830 -8.189 1.00 60.56 172 ASN A O 1
ATOM 1412 N N . LEU A 1 173 ? 1.296 -17.643 -6.885 1.00 59.81 173 LEU A N 1
ATOM 1413 C CA . LEU A 1 173 ? 2.548 -18.127 -7.481 1.00 59.81 173 LEU A CA 1
ATOM 1414 C C . LEU A 1 173 ? 2.857 -19.556 -7.019 1.00 59.81 173 LEU A C 1
ATOM 1416 O O . LEU A 1 173 ? 3.204 -20.413 -7.828 1.00 59.81 173 LEU A O 1
ATOM 1420 N N . ILE A 1 174 ? 2.650 -19.831 -5.729 1.00 51.94 174 ILE A N 1
ATOM 1421 C CA . ILE A 1 174 ? 2.891 -21.151 -5.133 1.00 51.94 174 ILE A CA 1
ATOM 1422 C C . ILE A 1 174 ? 1.915 -22.197 -5.695 1.00 51.94 174 ILE A C 1
ATOM 1424 O O . ILE A 1 174 ? 2.326 -23.308 -6.018 1.00 51.94 174 ILE A O 1
ATOM 1428 N N . ALA A 1 175 ? 0.645 -21.832 -5.894 1.00 51.34 175 ALA A N 1
ATOM 1429 C CA . ALA A 1 175 ? -0.363 -22.733 -6.457 1.00 51.34 175 ALA A CA 1
ATOM 1430 C C . ALA A 1 175 ? -0.072 -23.158 -7.913 1.00 51.34 175 ALA A C 1
ATOM 1432 O O . ALA A 1 175 ? -0.469 -24.248 -8.318 1.00 51.34 175 ALA A O 1
ATOM 1433 N N . HIS A 1 176 ? 0.628 -22.321 -8.690 1.00 47.06 176 HIS A N 1
ATOM 1434 C CA . HIS A 1 176 ? 1.032 -22.624 -10.071 1.00 47.06 176 HIS A CA 1
ATOM 1435 C C . HIS A 1 176 ? 2.350 -23.404 -10.175 1.00 47.06 176 HIS A C 1
ATOM 1437 O O . HIS A 1 176 ? 2.583 -24.046 -11.191 1.00 47.06 176 HIS A O 1
ATOM 1443 N N . MET A 1 177 ? 3.215 -23.361 -9.157 1.00 42.97 177 MET A N 1
ATOM 1444 C CA . MET A 1 177 ? 4.490 -24.096 -9.144 1.00 42.97 177 MET A CA 1
ATOM 1445 C C . MET A 1 177 ? 4.372 -25.545 -8.644 1.00 42.97 177 MET A C 1
ATOM 1447 O O . MET A 1 177 ? 5.350 -26.286 -8.705 1.00 42.97 177 MET A O 1
ATOM 1451 N N . MET A 1 178 ? 3.208 -25.940 -8.118 1.00 45.06 178 MET A N 1
ATOM 1452 C CA . MET A 1 178 ? 2.927 -27.307 -7.654 1.00 45.06 178 MET A CA 1
ATOM 1453 C C . MET A 1 178 ? 2.041 -28.118 -8.621 1.00 45.06 178 MET A C 1
ATOM 1455 O O . MET A 1 178 ? 1.515 -29.159 -8.226 1.00 45.06 178 MET A O 1
ATOM 1459 N N . GLN A 1 179 ? 1.864 -27.650 -9.861 1.00 40.88 179 GLN A N 1
ATOM 1460 C CA . GLN A 1 179 ? 1.253 -28.399 -10.971 1.00 40.88 179 GLN A CA 1
ATOM 1461 C C . GLN A 1 179 ? 2.331 -28.794 -11.977 1.00 40.88 179 GLN A C 1
ATOM 1463 O O . GLN A 1 179 ? 2.222 -29.913 -12.524 1.00 40.88 179 GLN A O 1
#